Protein AF-A0A6J4X8S9-F1 (afdb_monomer_lite)

Sequence (98 aa):
MPADIIAAQKIFSIF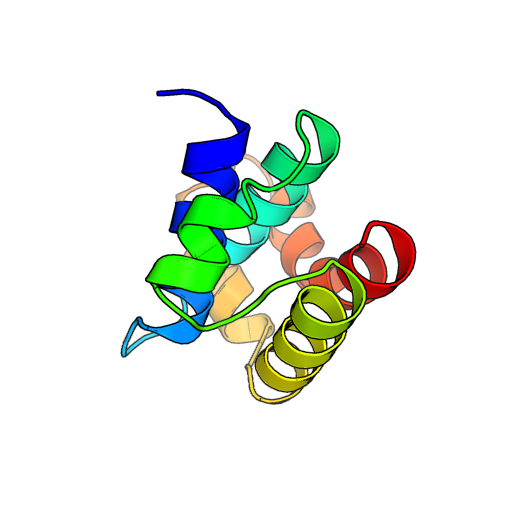NRSRPMGRDFFDVVFLLGKSAVNFDYLDQKMSIRNKKELRDRLLLRSAQLDFSRLAKDLEPFVYSKKEVDRVFMVPEFIQQAI

pLDDT: mean 91.17, std 4.48, range [68.0, 97.06]

Structure (mmCIF, N/CA/C/O backbone):
data_AF-A0A6J4X8S9-F1
#
_entry.id   AF-A0A6J4X8S9-F1
#
loop_
_atom_site.group_PDB
_atom_site.id
_atom_site.type_symbol
_atom_site.label_atom_id
_atom_site.label_alt_id
_atom_site.label_comp_id
_atom_site.label_asym_id
_atom_site.label_entity_id
_atom_site.label_seq_id
_atom_site.pdbx_PDB_ins_code
_atom_site.Cartn_x
_atom_site.Cartn_y
_atom_site.Cartn_z
_atom_site.occupancy
_atom_site.B_iso_or_equiv
_atom_site.auth_seq_id
_atom_site.auth_comp_id
_atom_site.auth_asym_id
_atom_site.auth_atom_id
_atom_site.pdbx_PDB_model_num
ATOM 1 N N . MET A 1 1 ? -17.330 -6.054 -7.599 1.00 68.00 1 MET A N 1
ATOM 2 C CA . MET A 1 1 ? -16.942 -5.818 -6.190 1.00 68.00 1 MET A CA 1
ATOM 3 C C . MET A 1 1 ? -16.747 -4.320 -6.007 1.00 68.00 1 MET A C 1
ATOM 5 O O . MET A 1 1 ? -16.219 -3.711 -6.933 1.00 68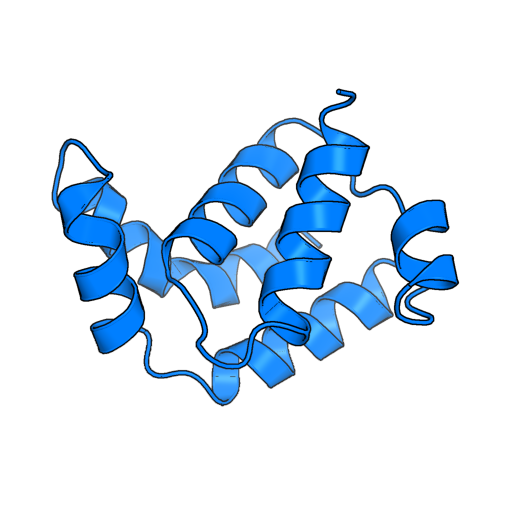.00 1 MET A O 1
ATOM 9 N N . PRO A 1 2 ? -17.197 -3.727 -4.891 1.00 90.44 2 PRO A N 1
ATOM 10 C CA . PRO A 1 2 ? -16.959 -2.318 -4.574 1.00 90.44 2 PRO A CA 1
ATOM 11 C C . PRO A 1 2 ? -15.461 -1.971 -4.582 1.00 90.44 2 PRO A C 1
ATOM 13 O O . PRO A 1 2 ? -14.636 -2.773 -4.138 1.00 90.44 2 PRO A O 1
ATOM 16 N N . ALA A 1 3 ? -15.100 -0.812 -5.139 1.00 90.44 3 ALA A N 1
ATOM 17 C CA . ALA A 1 3 ? -13.701 -0.420 -5.344 1.00 90.44 3 ALA A CA 1
ATOM 18 C C . ALA A 1 3 ? -12.921 -0.272 -4.023 1.00 90.44 3 ALA A C 1
ATOM 20 O O . ALA A 1 3 ? -11.755 -0.660 -3.950 1.00 90.44 3 ALA A O 1
ATOM 21 N N . ASP A 1 4 ? -13.594 0.184 -2.969 1.00 93.31 4 ASP A N 1
ATOM 22 C CA . ASP A 1 4 ? -13.080 0.313 -1.605 1.00 93.31 4 ASP A CA 1
ATOM 23 C C . ASP A 1 4 ? -12.711 -1.040 -0.978 1.00 93.31 4 ASP A C 1
ATOM 25 O O . ASP A 1 4 ? -11.671 -1.170 -0.325 1.00 93.31 4 ASP A O 1
ATOM 29 N N . ILE A 1 5 ? -13.523 -2.074 -1.226 1.00 94.75 5 ILE A N 1
ATOM 30 C CA . ILE A 1 5 ? -13.252 -3.447 -0.779 1.00 94.75 5 ILE A CA 1
ATOM 31 C C . ILE A 1 5 ? -12.088 -4.046 -1.574 1.00 94.75 5 ILE A C 1
ATOM 33 O O . ILE A 1 5 ? -11.220 -4.696 -0.991 1.00 94.75 5 ILE A O 1
ATOM 37 N N . ILE A 1 6 ? -12.019 -3.808 -2.890 1.00 95.31 6 ILE A N 1
ATOM 38 C CA . ILE A 1 6 ? -10.885 -4.268 -3.710 1.00 95.31 6 ILE A CA 1
ATOM 39 C C . ILE A 1 6 ? -9.586 -3.617 -3.213 1.00 95.31 6 ILE A C 1
ATOM 41 O O . ILE A 1 6 ? -8.580 -4.311 -3.056 1.00 95.31 6 ILE A O 1
ATOM 45 N N . ALA A 1 7 ? -9.606 -2.317 -2.904 1.00 94.50 7 ALA A N 1
ATOM 46 C CA . ALA A 1 7 ? -8.453 -1.617 -2.340 1.00 94.50 7 ALA A CA 1
ATOM 47 C C . ALA A 1 7 ? -8.005 -2.265 -1.021 1.00 94.50 7 ALA A C 1
ATOM 49 O O . ALA A 1 7 ? -6.829 -2.599 -0.859 1.00 94.50 7 ALA A O 1
ATOM 50 N N . ALA A 1 8 ? -8.947 -2.539 -0.114 1.00 95.62 8 ALA A N 1
ATOM 51 C CA . ALA A 1 8 ? -8.670 -3.204 1.157 1.00 95.62 8 ALA A CA 1
ATOM 52 C C . ALA A 1 8 ? -8.101 -4.629 0.975 1.00 95.62 8 ALA A C 1
ATOM 54 O O . ALA A 1 8 ? -7.172 -5.026 1.679 1.00 95.62 8 ALA A O 1
ATOM 55 N N . GLN A 1 9 ? -8.580 -5.391 -0.011 1.00 95.62 9 GLN A N 1
ATOM 56 C CA . GLN A 1 9 ? -8.051 -6.721 -0.343 1.00 95.62 9 GLN A CA 1
ATOM 57 C C . GLN A 1 9 ? -6.625 -6.676 -0.914 1.00 95.62 9 GLN A C 1
ATOM 59 O O . GLN A 1 9 ? -5.801 -7.551 -0.615 1.00 95.62 9 GLN A O 1
ATOM 64 N N . LYS A 1 10 ? -6.307 -5.662 -1.726 1.00 95.12 10 LYS A N 1
ATOM 65 C CA . LYS A 1 10 ? -4.950 -5.448 -2.251 1.00 95.12 10 LYS A CA 1
ATOM 66 C C . LYS A 1 10 ? -3.987 -5.063 -1.134 1.00 95.12 10 LYS A C 1
ATOM 68 O O . LYS A 1 10 ? -2.926 -5.671 -1.023 1.00 95.12 10 LYS A O 1
ATOM 73 N N . ILE A 1 11 ? -4.405 -4.166 -0.240 1.00 95.31 11 ILE A N 1
ATOM 74 C CA . ILE A 1 11 ? -3.666 -3.830 0.984 1.00 95.31 11 ILE A CA 1
ATOM 75 C C . ILE A 1 11 ? -3.423 -5.090 1.820 1.00 95.31 11 ILE A C 1
ATOM 77 O O . ILE A 1 11 ? -2.284 -5.387 2.165 1.00 95.31 11 ILE A O 1
ATOM 81 N N . PHE A 1 12 ? -4.457 -5.893 2.075 1.00 96.38 12 PHE A N 1
ATOM 82 C CA . PHE A 1 12 ? -4.311 -7.159 2.796 1.00 96.38 12 PHE A CA 1
ATOM 83 C C . PHE A 1 12 ? -3.269 -8.086 2.150 1.00 96.38 12 PHE A C 1
ATOM 85 O O . PHE A 1 12 ? -2.465 -8.704 2.852 1.00 96.38 12 PHE A O 1
ATOM 92 N N . SER A 1 13 ? -3.240 -8.143 0.816 1.00 95.56 13 SER A N 1
ATOM 93 C CA . SER A 1 13 ? -2.279 -8.951 0.058 1.00 95.56 13 SER A CA 1
ATOM 94 C C . SER A 1 13 ? -0.834 -8.465 0.219 1.00 95.56 13 SER A C 1
ATOM 96 O O . SER A 1 13 ? 0.059 -9.299 0.354 1.00 95.56 13 SER A O 1
ATOM 98 N N . ILE A 1 14 ? -0.598 -7.148 0.275 1.00 94.88 14 ILE A N 1
ATOM 99 C CA . ILE A 1 14 ? 0.739 -6.558 0.495 1.00 94.88 14 ILE A CA 1
ATOM 100 C C . ILE A 1 14 ? 1.371 -7.060 1.804 1.00 94.88 14 ILE A C 1
ATOM 102 O O . ILE A 1 14 ? 2.582 -7.302 1.873 1.00 94.88 14 ILE A O 1
ATOM 106 N N . PHE A 1 15 ? 0.553 -7.237 2.842 1.00 94.69 15 PHE A N 1
ATOM 107 C CA . PHE A 1 15 ? 1.026 -7.661 4.157 1.00 94.69 15 PHE A CA 1
ATOM 108 C C . PHE A 1 15 ? 1.063 -9.179 4.347 1.00 94.69 15 PHE A C 1
ATOM 110 O O . PHE A 1 15 ? 1.960 -9.668 5.026 1.00 94.69 15 PHE A O 1
ATOM 117 N N . ASN A 1 16 ? 0.123 -9.925 3.760 1.00 93.44 16 ASN A N 1
ATOM 118 C CA . ASN A 1 16 ? -0.056 -11.350 4.069 1.00 93.44 16 ASN A CA 1
ATOM 119 C C . ASN A 1 16 ? 0.526 -12.309 3.025 1.00 93.44 16 ASN A C 1
ATOM 121 O O . ASN A 1 16 ? 0.584 -13.515 3.266 1.00 93.44 16 ASN A O 1
ATOM 125 N N . ARG A 1 17 ? 0.963 -11.824 1.857 1.00 91.44 17 ARG A N 1
ATOM 126 C CA . ARG A 1 17 ? 1.645 -12.688 0.886 1.00 91.44 17 ARG A CA 1
ATOM 127 C C . ARG A 1 17 ? 3.065 -13.019 1.343 1.00 91.44 17 ARG A C 1
ATOM 129 O O . ARG A 1 17 ? 3.819 -12.140 1.752 1.00 91.44 17 ARG A O 1
ATOM 136 N N . SER A 1 18 ? 3.453 -14.283 1.160 1.00 87.88 18 SER A N 1
ATOM 137 C CA . SER A 1 18 ? 4.829 -14.758 1.366 1.00 87.88 18 SER A CA 1
ATOM 138 C C . SER A 1 18 ? 5.827 -14.058 0.441 1.00 87.88 18 SER A C 1
ATOM 140 O O . SER A 1 18 ? 6.936 -13.730 0.855 1.00 87.88 18 SER A O 1
ATOM 142 N N . ARG A 1 19 ? 5.414 -13.786 -0.805 1.00 89.50 19 ARG A N 1
ATOM 143 C CA . ARG A 1 19 ? 6.165 -12.993 -1.779 1.00 89.50 19 ARG A CA 1
ATOM 144 C C . ARG A 1 19 ? 5.430 -11.679 -2.084 1.00 89.50 19 ARG A C 1
ATOM 146 O O . ARG A 1 19 ? 4.302 -11.734 -2.578 1.00 89.50 19 ARG A O 1
ATOM 153 N N . PRO A 1 20 ? 6.063 -10.516 -1.862 1.00 90.50 20 PRO A N 1
ATOM 154 C CA . PRO A 1 20 ? 5.509 -9.227 -2.259 1.00 90.50 20 PRO A CA 1
ATOM 155 C C . PRO A 1 20 ? 5.497 -9.107 -3.791 1.00 90.50 20 PRO A C 1
ATOM 157 O O . PRO A 1 20 ? 6.418 -9.579 -4.458 1.00 90.50 20 PRO A O 1
ATOM 160 N N . MET A 1 21 ? 4.450 -8.497 -4.351 1.00 91.94 21 MET A N 1
ATOM 161 C CA . MET A 1 21 ? 4.292 -8.315 -5.798 1.00 91.94 21 MET A CA 1
ATOM 162 C C . MET 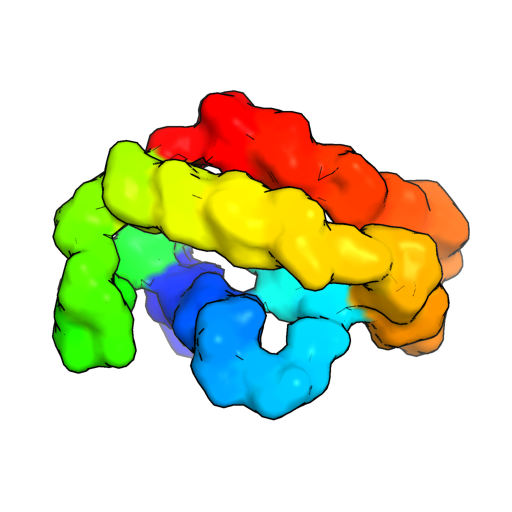A 1 21 ? 4.081 -6.838 -6.127 1.00 91.94 21 MET A C 1
ATOM 164 O O . MET A 1 21 ? 3.202 -6.203 -5.547 1.00 91.94 21 MET A O 1
ATOM 168 N N . GLY A 1 22 ? 4.833 -6.302 -7.095 1.00 90.69 22 GLY A N 1
ATOM 169 C CA . GLY A 1 22 ? 4.750 -4.882 -7.466 1.00 90.69 22 GLY A CA 1
ATOM 170 C C . GLY A 1 22 ? 3.359 -4.447 -7.926 1.00 90.69 22 GLY A C 1
ATOM 171 O O . GLY A 1 22 ? 2.908 -3.356 -7.585 1.00 90.69 22 GLY A O 1
ATOM 172 N N . ARG A 1 23 ? 2.621 -5.344 -8.594 1.00 91.88 23 ARG A N 1
ATOM 173 C CA . ARG A 1 23 ? 1.227 -5.104 -9.003 1.00 91.88 23 ARG A CA 1
ATOM 174 C C . ARG A 1 23 ? 0.287 -4.774 -7.848 1.00 91.88 23 ARG A C 1
ATOM 176 O O . ARG A 1 23 ? -0.625 -3.986 -8.039 1.00 91.88 23 ARG A O 1
ATOM 183 N N . ASP A 1 24 ? 0.499 -5.341 -6.656 1.00 93.44 24 ASP A N 1
ATOM 184 C CA . ASP A 1 24 ? -0.401 -5.068 -5.534 1.00 93.44 24 ASP A CA 1
ATOM 185 C C . ASP A 1 24 ? -0.254 -3.605 -5.086 1.00 93.44 24 ASP A C 1
ATOM 187 O O . ASP A 1 24 ? -1.252 -2.943 -4.821 1.00 93.44 24 ASP A O 1
ATOM 191 N N . PHE A 1 25 ? 0.973 -3.076 -5.080 1.00 92.06 25 PHE A N 1
ATOM 192 C CA . PHE A 1 25 ? 1.248 -1.669 -4.777 1.00 92.06 25 PHE A CA 1
ATOM 193 C C . PHE A 1 25 ? 0.711 -0.732 -5.860 1.00 92.06 25 PHE A C 1
ATOM 195 O O . PHE A 1 25 ? 0.073 0.271 -5.542 1.00 92.06 25 PHE A O 1
ATOM 202 N N . PHE A 1 26 ? 0.919 -1.086 -7.130 1.00 91.38 26 PHE A N 1
ATOM 203 C CA . PHE A 1 26 ? 0.378 -0.332 -8.258 1.00 91.38 26 PHE A CA 1
ATOM 204 C C . PHE A 1 26 ? -1.155 -0.241 -8.196 1.00 91.38 26 PHE A C 1
ATOM 206 O O . PHE A 1 26 ? -1.719 0.850 -8.293 1.00 91.38 26 PHE A O 1
ATOM 213 N N . ASP A 1 27 ? -1.826 -1.370 -7.951 1.00 91.38 27 ASP A N 1
ATOM 214 C CA . ASP A 1 27 ? -3.281 -1.435 -7.828 1.00 91.38 27 ASP A CA 1
ATOM 215 C C . ASP A 1 27 ? -3.790 -0.610 -6.640 1.00 91.38 27 ASP A C 1
ATOM 217 O O . ASP A 1 27 ? -4.804 0.072 -6.768 1.00 91.38 27 ASP A O 1
ATOM 221 N N . VAL A 1 28 ? -3.098 -0.631 -5.492 1.00 92.50 28 VAL A N 1
ATOM 222 C CA . VAL A 1 28 ? -3.477 0.190 -4.330 1.00 92.50 28 VAL A CA 1
ATOM 223 C C . VAL A 1 28 ? -3.423 1.674 -4.671 1.00 92.50 28 VAL A C 1
ATOM 225 O O . VAL A 1 28 ? -4.412 2.365 -4.449 1.00 92.50 28 VAL A O 1
ATOM 228 N N . VAL A 1 29 ? -2.327 2.166 -5.254 1.00 89.88 29 VAL A N 1
ATOM 229 C CA . VAL A 1 29 ? -2.216 3.582 -5.654 1.00 89.88 29 VAL A CA 1
ATOM 230 C C . VAL A 1 29 ? -3.333 3.963 -6.626 1.00 89.88 29 VAL A C 1
ATOM 232 O O . VAL A 1 29 ? -4.002 4.982 -6.452 1.00 89.88 29 VAL A O 1
ATOM 235 N N . PHE A 1 30 ? -3.589 3.112 -7.620 1.00 89.12 30 PHE A N 1
ATOM 236 C CA . PHE A 1 30 ? -4.643 3.341 -8.602 1.00 89.12 30 PHE A CA 1
ATOM 237 C C . PHE A 1 30 ? -6.048 3.372 -7.982 1.00 89.12 30 PHE A C 1
ATOM 239 O O . PHE A 1 30 ? -6.859 4.230 -8.334 1.00 89.12 30 PHE A O 1
ATOM 246 N N . LEU A 1 31 ? -6.349 2.450 -7.066 1.00 91.69 31 LEU A N 1
ATOM 247 C CA . LEU A 1 31 ? -7.655 2.358 -6.411 1.00 91.69 31 LEU A CA 1
ATOM 248 C C . LEU A 1 31 ? -7.869 3.485 -5.399 1.00 91.69 31 LEU A C 1
ATOM 250 O O . LEU A 1 31 ? -8.971 4.020 -5.328 1.00 91.69 31 LEU A O 1
ATOM 254 N N . LEU A 1 32 ? -6.827 3.901 -4.677 1.00 88.81 32 LEU A N 1
ATOM 255 C CA . LEU A 1 32 ? -6.888 5.036 -3.749 1.00 88.81 32 LEU A CA 1
ATOM 256 C C . LEU A 1 32 ? -7.169 6.364 -4.458 1.00 88.81 32 LEU A C 1
ATOM 258 O O . LEU A 1 32 ? -7.843 7.224 -3.901 1.00 88.81 32 LEU A O 1
ATOM 262 N N . GLY A 1 33 ? -6.727 6.514 -5.710 1.00 86.50 33 GLY A N 1
ATOM 263 C CA . GLY A 1 33 ? -7.105 7.655 -6.549 1.00 86.50 33 GLY A CA 1
ATOM 264 C C . GLY A 1 33 ? -8.581 7.666 -6.973 1.00 86.50 33 GLY A C 1
ATOM 265 O O . GLY A 1 33 ? -9.049 8.670 -7.505 1.00 86.50 33 GLY A O 1
ATOM 266 N N . LYS A 1 34 ? -9.321 6.567 -6.768 1.00 86.88 34 LYS A N 1
ATOM 267 C CA . LYS A 1 34 ? -10.717 6.397 -7.212 1.00 86.88 34 LYS A CA 1
ATOM 268 C C . LYS A 1 34 ? -11.713 6.185 -6.075 1.00 86.88 34 LYS A C 1
ATOM 270 O O . LYS A 1 34 ? -12.890 6.488 -6.243 1.00 86.88 34 LYS A O 1
ATOM 275 N N . SER A 1 35 ? -11.274 5.633 -4.950 1.00 89.44 35 SER A N 1
ATOM 276 C CA . SER A 1 35 ? -12.132 5.289 -3.817 1.00 89.44 35 SER A CA 1
ATOM 277 C C . SER A 1 35 ? -11.360 5.302 -2.502 1.00 89.44 35 SER A C 1
ATOM 279 O O . SER A 1 35 ? -10.167 5.006 -2.470 1.00 89.44 35 SER A O 1
ATOM 281 N N . ALA A 1 36 ? -12.065 5.564 -1.402 1.00 89.62 36 ALA A N 1
ATOM 282 C CA . ALA A 1 36 ? -11.529 5.360 -0.060 1.00 89.62 36 ALA A CA 1
ATOM 283 C C . ALA A 1 36 ? -11.300 3.866 0.240 1.00 89.62 36 ALA A C 1
ATOM 285 O O . ALA A 1 36 ? -11.826 2.995 -0.446 1.00 89.62 36 ALA A O 1
ATOM 286 N N . VAL A 1 37 ? -10.527 3.568 1.285 1.00 93.44 37 VAL A N 1
ATOM 287 C CA . VAL A 1 37 ? -10.309 2.193 1.763 1.00 93.44 37 VAL A CA 1
ATOM 288 C C . VAL A 1 37 ? -11.437 1.769 2.689 1.00 93.44 37 VAL A C 1
ATOM 290 O O . VAL A 1 37 ? -11.829 2.527 3.577 1.00 93.44 37 VAL A O 1
ATOM 293 N N . ASN A 1 38 ? -11.900 0.531 2.532 1.00 95.81 38 ASN A N 1
ATOM 294 C CA . ASN A 1 38 ? -12.833 -0.080 3.466 1.00 95.81 38 ASN A CA 1
ATOM 295 C C . ASN A 1 38 ? -12.119 -0.491 4.773 1.00 95.81 38 ASN A C 1
ATOM 297 O O . ASN A 1 38 ? -11.404 -1.497 4.810 1.00 95.81 38 ASN A O 1
ATOM 301 N N . PHE A 1 39 ? -12.286 0.300 5.837 1.00 95.50 39 PHE A N 1
ATOM 302 C CA . PHE A 1 39 ? -11.655 0.030 7.135 1.00 95.50 39 PHE A CA 1
ATOM 303 C C . PHE A 1 39 ? -12.329 -1.093 7.922 1.00 95.50 39 PHE A C 1
ATOM 305 O O . PHE A 1 39 ? -11.630 -1.770 8.664 1.00 95.50 39 PHE A O 1
ATOM 312 N N . ASP A 1 40 ? -13.616 -1.372 7.707 1.00 96.50 40 ASP A N 1
ATOM 313 C CA . ASP A 1 40 ? -14.288 -2.505 8.358 1.00 96.50 40 ASP A CA 1
ATOM 314 C C . ASP A 1 40 ? -13.636 -3.833 7.942 1.00 96.50 40 ASP A C 1
ATOM 316 O O . ASP A 1 40 ? -13.334 -4.691 8.774 1.00 96.50 40 ASP A O 1
ATOM 320 N N . TYR A 1 41 ? -13.318 -3.971 6.649 1.00 96.25 41 TYR A N 1
ATOM 321 C CA . TYR A 1 41 ? -12.569 -5.113 6.131 1.00 96.25 41 TYR A CA 1
ATOM 322 C C . TYR A 1 41 ? -11.160 -5.194 6.735 1.00 96.25 41 TYR A C 1
ATOM 324 O O . TYR A 1 41 ? -10.701 -6.273 7.121 1.00 96.25 41 TYR A O 1
ATOM 332 N N . LEU A 1 42 ? -10.448 -4.065 6.802 1.00 96.56 42 LEU A N 1
ATOM 333 C CA . LEU A 1 42 ? -9.082 -4.037 7.323 1.00 96.56 42 LEU A CA 1
ATOM 334 C C . LEU A 1 42 ? -9.011 -4.277 8.835 1.00 96.56 42 LEU A C 1
ATOM 336 O O . LEU A 1 42 ? -8.091 -4.963 9.280 1.00 96.56 42 LEU A O 1
ATOM 340 N N . ASP A 1 43 ? -9.961 -3.781 9.623 1.00 97.06 43 ASP A N 1
ATOM 341 C CA . ASP A 1 43 ? -10.029 -4.058 11.058 1.00 97.06 43 ASP A CA 1
ATOM 342 C C . ASP A 1 43 ? -10.291 -5.548 11.286 1.00 97.06 43 ASP A C 1
ATOM 344 O O . ASP A 1 43 ? -9.528 -6.210 11.986 1.00 97.06 43 ASP A O 1
ATOM 348 N N . GLN A 1 44 ? -11.262 -6.128 10.572 1.00 97.00 44 GLN A N 1
ATOM 349 C CA . GLN A 1 44 ? -11.576 -7.552 10.692 1.00 97.00 44 GLN A CA 1
ATOM 350 C C . GLN A 1 44 ? -10.395 -8.466 10.318 1.00 97.00 44 GLN A C 1
ATOM 352 O O . GLN A 1 44 ? -10.230 -9.538 10.903 1.00 97.00 44 GLN A O 1
ATOM 357 N N . LYS A 1 45 ? -9.594 -8.096 9.311 1.00 96.56 45 LYS A N 1
ATOM 358 C CA . LYS A 1 45 ? -8.516 -8.954 8.786 1.00 96.56 45 LYS A CA 1
ATOM 359 C C . LYS A 1 45 ? -7.140 -8.670 9.370 1.00 96.56 45 LYS A C 1
ATOM 361 O O . LYS A 1 45 ? -6.276 -9.542 9.304 1.00 96.56 45 LYS A O 1
ATOM 366 N N . MET A 1 46 ? -6.903 -7.458 9.858 1.00 95.50 46 MET A N 1
ATOM 367 C CA . MET A 1 46 ? -5.565 -6.974 10.200 1.00 95.50 46 MET A CA 1
ATOM 368 C C . MET A 1 46 ? -5.517 -6.071 11.434 1.00 95.50 46 MET A C 1
ATOM 370 O O . MET A 1 46 ? -4.429 -5.601 11.793 1.00 95.50 46 MET A O 1
ATOM 374 N N . SER A 1 47 ? -6.665 -5.786 12.050 1.00 96.25 47 SER A N 1
ATOM 375 C CA . SER A 1 47 ? -6.790 -4.826 13.146 1.00 96.25 47 SER A CA 1
ATOM 376 C C . SER A 1 47 ? -6.189 -3.463 12.782 1.00 96.25 47 SER A C 1
ATOM 378 O O . SER A 1 47 ? -5.373 -2.918 13.529 1.00 96.25 47 SER A O 1
ATOM 380 N N . ILE A 1 48 ? -6.496 -2.968 11.576 1.00 96.31 48 ILE A N 1
ATOM 381 C CA . ILE A 1 48 ? -6.157 -1.612 11.119 1.00 96.31 48 ILE A CA 1
ATOM 382 C C . ILE A 1 48 ? -7.452 -0.807 11.087 1.00 96.31 48 ILE A C 1
ATOM 384 O O . ILE A 1 48 ? -8.321 -1.075 10.260 1.00 96.31 48 ILE A O 1
ATOM 388 N N . ARG A 1 49 ? -7.564 0.188 11.967 1.00 94.62 49 ARG A N 1
ATOM 389 C CA . ARG A 1 49 ? -8.838 0.874 12.246 1.00 94.62 49 ARG A CA 1
ATOM 390 C C . ARG A 1 49 ? -8.954 2.255 11.630 1.00 94.62 49 ARG A C 1
ATOM 392 O O . ARG A 1 49 ? -10.043 2.814 11.559 1.00 94.62 49 ARG A O 1
ATOM 399 N N . ASN A 1 50 ? -7.834 2.846 11.237 1.00 94.06 50 ASN A N 1
ATOM 400 C CA . ASN A 1 50 ? -7.808 4.214 10.742 1.00 94.06 50 ASN A CA 1
ATOM 401 C C . ASN A 1 50 ? -6.675 4.443 9.738 1.00 94.06 50 ASN A C 1
ATOM 403 O O . ASN A 1 50 ? -5.735 3.654 9.610 1.00 94.06 50 ASN A O 1
ATOM 407 N N . LYS A 1 51 ? -6.776 5.567 9.022 1.00 93.12 51 LYS A N 1
ATOM 408 C CA . LYS A 1 51 ? -5.815 5.976 7.991 1.00 93.12 51 LYS A CA 1
ATOM 409 C C . LYS A 1 51 ? -4.391 6.114 8.520 1.00 93.12 51 LYS A C 1
ATOM 411 O O . LYS A 1 51 ? -3.467 5.664 7.854 1.00 93.12 51 LYS A O 1
ATOM 416 N N . LYS A 1 52 ? -4.215 6.659 9.728 1.00 93.44 52 LYS A N 1
ATOM 417 C CA . LYS A 1 52 ? -2.889 6.834 10.335 1.00 93.44 52 LYS A CA 1
ATOM 418 C C . LYS A 1 52 ? -2.190 5.485 10.530 1.00 93.44 52 LYS A C 1
ATOM 420 O O . LYS A 1 52 ? -1.071 5.310 10.066 1.00 93.44 52 LYS A O 1
ATOM 425 N N . GLU A 1 53 ? -2.874 4.515 11.136 1.00 95.38 53 GLU A N 1
ATOM 426 C CA . GLU A 1 53 ? -2.356 3.152 11.305 1.00 95.38 53 GLU A CA 1
ATOM 427 C C . GLU A 1 53 ? -2.035 2.482 9.969 1.00 95.38 53 GLU A C 1
ATOM 429 O O . GLU A 1 53 ? -0.992 1.839 9.832 1.00 95.38 53 GLU A O 1
ATOM 434 N N . LEU A 1 54 ? -2.921 2.634 8.979 1.00 95.31 54 LEU A N 1
ATOM 435 C CA . LEU A 1 54 ? -2.712 2.082 7.645 1.00 95.31 54 LEU A CA 1
ATOM 436 C C . LEU A 1 54 ? -1.450 2.660 6.998 1.00 95.31 54 LEU A C 1
ATOM 438 O O . LEU A 1 54 ? -0.607 1.901 6.520 1.00 95.31 54 LEU A O 1
ATOM 442 N N . ARG A 1 55 ? -1.317 3.989 7.006 1.00 94.06 55 ARG A N 1
ATOM 443 C CA . ARG A 1 55 ? -0.171 4.703 6.445 1.00 94.06 55 ARG A CA 1
ATOM 444 C C . ARG A 1 55 ? 1.125 4.255 7.102 1.00 94.06 55 ARG A C 1
ATOM 446 O O . ARG A 1 55 ? 2.050 3.850 6.406 1.00 94.06 55 ARG A O 1
ATOM 453 N N . ASP A 1 56 ? 1.177 4.279 8.429 1.00 94.75 56 ASP A N 1
ATOM 454 C CA . ASP A 1 56 ? 2.401 3.987 9.171 1.00 94.75 56 ASP A CA 1
ATOM 455 C C . ASP A 1 56 ? 2.847 2.528 8.934 1.00 94.75 56 ASP A C 1
ATOM 457 O O . ASP A 1 56 ? 4.026 2.265 8.686 1.00 94.75 56 ASP A O 1
ATOM 461 N N . ARG A 1 57 ? 1.905 1.568 8.894 1.00 95.12 57 ARG A N 1
ATOM 462 C CA . ARG A 1 57 ? 2.215 0.166 8.556 1.00 95.12 57 ARG A CA 1
ATOM 463 C C . ARG A 1 57 ? 2.653 -0.010 7.104 1.00 95.12 57 ARG A C 1
ATOM 465 O O . ARG A 1 57 ? 3.561 -0.798 6.841 1.00 95.12 57 ARG A O 1
ATOM 472 N N . LEU A 1 58 ? 2.018 0.683 6.161 1.00 94.06 58 LEU A N 1
ATOM 473 C CA . LEU A 1 58 ? 2.377 0.604 4.746 1.00 94.06 58 LEU A CA 1
ATOM 474 C C . LEU A 1 58 ? 3.766 1.190 4.477 1.00 94.06 58 LEU A C 1
ATOM 476 O O . LEU A 1 58 ? 4.529 0.593 3.718 1.00 94.06 58 LEU A O 1
ATOM 480 N N . LEU A 1 59 ? 4.116 2.307 5.117 1.00 93.56 59 LEU A N 1
ATOM 481 C CA . LEU A 1 59 ? 5.453 2.898 5.034 1.00 93.56 59 LEU A CA 1
ATOM 482 C C . LEU A 1 59 ? 6.504 1.960 5.630 1.00 93.56 59 LEU A C 1
ATOM 484 O O . LEU A 1 59 ? 7.507 1.676 4.978 1.00 93.56 59 LEU A O 1
ATOM 488 N N . LEU A 1 60 ? 6.239 1.399 6.816 1.00 94.38 60 LEU A N 1
ATOM 489 C CA . LEU A 1 60 ? 7.136 0.424 7.441 1.00 94.38 60 LEU A CA 1
ATOM 490 C C . LEU A 1 60 ? 7.341 -0.807 6.552 1.00 94.38 60 LEU A C 1
ATOM 492 O O . LEU A 1 60 ? 8.466 -1.273 6.385 1.00 94.38 60 LEU A O 1
ATOM 496 N N . ARG A 1 61 ? 6.261 -1.327 5.959 1.00 93.69 61 ARG A N 1
ATOM 497 C CA . ARG A 1 61 ? 6.337 -2.461 5.037 1.00 93.69 61 ARG A CA 1
ATOM 498 C C . ARG A 1 61 ? 7.122 -2.101 3.784 1.00 93.69 61 ARG A C 1
ATOM 500 O O . ARG A 1 61 ? 7.966 -2.885 3.377 1.00 93.69 61 ARG A O 1
ATOM 507 N N . SER A 1 62 ? 6.874 -0.930 3.205 1.00 91.69 62 SER A N 1
ATOM 508 C CA . SER A 1 62 ? 7.567 -0.448 2.007 1.00 91.69 62 SER A CA 1
ATOM 509 C C . SER A 1 62 ? 9.072 -0.316 2.243 1.00 91.69 62 SER A C 1
ATOM 511 O O . SER A 1 62 ? 9.856 -0.775 1.421 1.00 91.69 62 SER A O 1
ATOM 513 N N . ALA A 1 63 ? 9.490 0.193 3.404 1.00 91.44 63 ALA A N 1
ATOM 514 C CA . ALA A 1 63 ? 10.903 0.322 3.768 1.00 91.44 63 ALA A CA 1
ATOM 515 C C . ALA A 1 63 ? 11.668 -1.019 3.834 1.00 91.44 63 ALA A C 1
ATOM 517 O O . ALA A 1 63 ? 12.893 -1.029 3.784 1.00 91.44 63 ALA A O 1
ATOM 518 N N . GLN A 1 64 ? 10.966 -2.153 3.940 1.00 91.75 64 GLN A N 1
ATOM 519 C CA . GLN A 1 64 ? 11.561 -3.495 3.988 1.00 91.75 64 GLN A CA 1
ATOM 520 C C . GLN A 1 64 ? 11.647 -4.173 2.610 1.00 91.75 64 GLN A C 1
ATOM 522 O O . GLN A 1 64 ? 12.067 -5.328 2.522 1.00 91.75 64 GLN A O 1
ATOM 527 N N . LEU A 1 65 ? 11.193 -3.514 1.540 1.00 92.62 65 LEU A N 1
ATOM 528 C CA . LEU A 1 65 ? 11.043 -4.118 0.219 1.00 92.62 65 LEU A CA 1
ATOM 529 C C . LEU A 1 65 ? 12.052 -3.574 -0.788 1.00 92.62 65 LEU A C 1
ATOM 531 O O . LEU A 1 65 ? 12.365 -2.389 -0.817 1.00 92.62 65 LEU A O 1
ATOM 535 N N . ASP A 1 66 ? 12.497 -4.455 -1.682 1.00 91.88 66 ASP A N 1
ATOM 536 C CA . ASP A 1 66 ? 13.273 -4.070 -2.857 1.00 91.88 66 ASP A CA 1
ATOM 537 C C . ASP A 1 66 ? 12.327 -3.668 -3.999 1.00 91.88 66 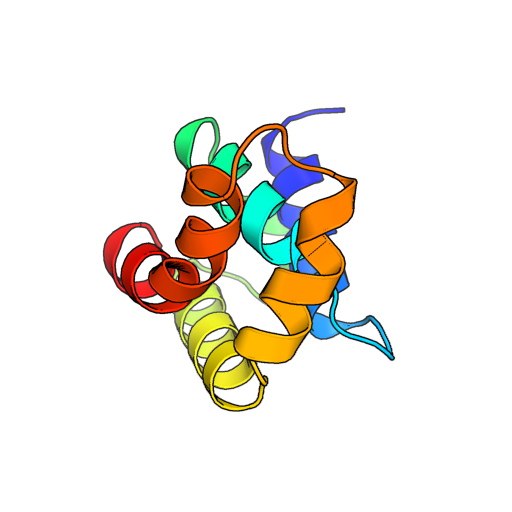ASP A C 1
ATOM 539 O O . ASP A 1 66 ? 11.807 -4.513 -4.737 1.00 91.88 66 ASP A O 1
ATOM 543 N N . PHE A 1 67 ? 12.113 -2.362 -4.153 1.00 89.44 67 PHE A N 1
ATOM 544 C CA . PHE A 1 67 ? 11.279 -1.804 -5.218 1.00 89.44 67 PHE A CA 1
ATOM 545 C C . PHE A 1 67 ? 11.825 -2.075 -6.625 1.00 89.44 67 PHE A C 1
ATOM 547 O O . PHE A 1 67 ? 11.036 -2.165 -7.563 1.00 89.44 67 PHE A O 1
ATOM 554 N N . SER A 1 68 ? 13.130 -2.316 -6.786 1.00 91.25 68 SER A N 1
ATOM 555 C CA . SER A 1 68 ? 13.708 -2.704 -8.081 1.00 91.25 68 SER A CA 1
ATOM 556 C C . SER A 1 68 ? 13.216 -4.085 -8.502 1.00 91.25 68 SER A C 1
ATOM 558 O O . SER A 1 68 ? 12.920 -4.329 -9.673 1.00 91.25 68 SER A O 1
ATOM 560 N N . ARG A 1 69 ? 13.084 -5.004 -7.540 1.00 91.94 69 ARG A N 1
ATOM 561 C CA . ARG A 1 69 ? 12.484 -6.321 -7.774 1.00 91.94 69 ARG A CA 1
ATOM 562 C C . ARG A 1 69 ? 10.981 -6.219 -8.028 1.00 91.94 69 ARG A C 1
ATOM 564 O O . ARG A 1 69 ? 10.477 -6.895 -8.919 1.00 91.94 69 ARG A O 1
ATOM 571 N N . LEU A 1 70 ? 10.275 -5.369 -7.282 1.00 93.00 70 LEU A N 1
ATOM 572 C CA . LEU A 1 70 ? 8.838 -5.149 -7.483 1.00 93.00 70 LEU A CA 1
ATOM 573 C C . LEU A 1 70 ? 8.531 -4.551 -8.861 1.00 93.00 70 LEU A C 1
ATOM 575 O O . LEU A 1 70 ? 7.559 -4.963 -9.489 1.00 93.00 70 LEU A O 1
ATOM 579 N N . ALA A 1 71 ? 9.372 -3.638 -9.346 1.00 91.75 71 ALA A N 1
ATOM 580 C CA . ALA A 1 71 ? 9.289 -3.070 -10.687 1.00 91.75 71 ALA A CA 1
ATOM 581 C C . ALA A 1 71 ? 9.413 -4.154 -11.772 1.00 91.75 71 ALA A C 1
ATOM 583 O O . ALA A 1 71 ? 8.565 -4.235 -12.658 1.00 91.75 71 ALA A O 1
ATOM 584 N N . LYS A 1 72 ? 10.394 -5.059 -11.654 1.00 91.50 72 LYS A N 1
ATOM 585 C CA . LYS A 1 72 ? 10.540 -6.209 -12.570 1.00 91.50 72 LYS A CA 1
ATOM 586 C C . LYS A 1 72 ? 9.327 -7.139 -12.547 1.00 91.50 72 LYS A C 1
ATOM 588 O O . LYS A 1 72 ? 8.912 -7.632 -13.588 1.00 91.50 72 LYS A O 1
ATOM 593 N N . ASP A 1 73 ? 8.744 -7.364 -11.370 1.00 89.31 73 ASP A N 1
ATOM 594 C CA . ASP A 1 73 ? 7.528 -8.173 -11.231 1.00 89.31 73 ASP A CA 1
ATOM 595 C C . ASP A 1 73 ? 6.291 -7.486 -11.845 1.00 89.31 73 ASP A C 1
ATOM 597 O O . ASP A 1 73 ? 5.335 -8.172 -12.203 1.00 89.31 73 ASP A O 1
ATOM 601 N N . LEU A 1 74 ? 6.282 -6.151 -11.955 1.00 91.31 74 LEU A N 1
ATOM 602 C CA . LEU A 1 74 ? 5.200 -5.381 -12.574 1.00 91.31 74 LEU A CA 1
ATOM 603 C C . LEU A 1 74 ? 5.333 -5.284 -14.099 1.00 91.31 74 LEU A C 1
ATOM 605 O O . LEU A 1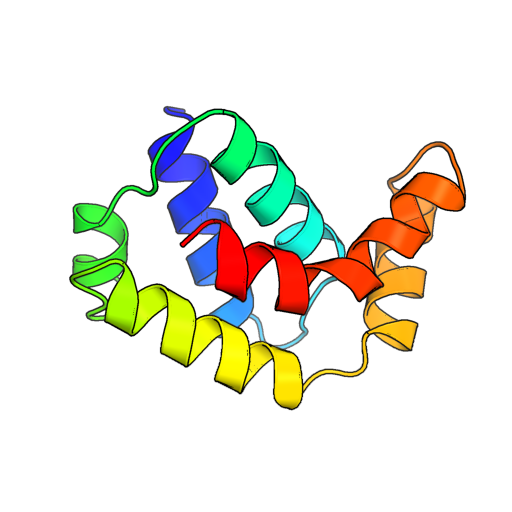 74 ? 4.314 -5.236 -14.781 1.00 91.31 74 LEU A O 1
ATOM 609 N N . GLU A 1 75 ? 6.556 -5.262 -14.628 1.00 90.69 75 GLU A N 1
ATOM 610 C CA . GLU A 1 75 ? 6.856 -5.028 -16.048 1.00 90.69 75 GLU A CA 1
ATOM 611 C C . GLU A 1 75 ? 5.989 -5.838 -17.037 1.00 90.69 75 GLU A C 1
ATOM 613 O O . GLU A 1 75 ? 5.478 -5.230 -17.977 1.00 90.69 75 GLU A O 1
ATOM 618 N N . PRO A 1 76 ? 5.696 -7.141 -16.826 1.00 91.31 76 PRO A N 1
ATOM 619 C CA . PRO A 1 76 ? 4.850 -7.912 -17.746 1.00 91.31 76 PRO A CA 1
ATOM 620 C C . PRO A 1 76 ? 3.374 -7.484 -17.782 1.00 91.31 76 PRO A C 1
ATOM 622 O O . PRO A 1 76 ? 2.626 -7.949 -18.639 1.00 91.31 76 PRO A O 1
ATOM 625 N N . PHE A 1 77 ? 2.928 -6.667 -16.825 1.00 88.06 77 PHE A N 1
ATOM 626 C CA . PHE A 1 77 ? 1.523 -6.308 -16.619 1.00 88.06 77 PHE A CA 1
ATOM 627 C C . PHE A 1 77 ? 1.186 -4.870 -17.028 1.00 88.06 77 PHE A C 1
ATOM 629 O O . PHE A 1 77 ? 0.018 -4.490 -16.954 1.00 88.06 77 PHE A O 1
ATOM 636 N N . VAL A 1 78 ? 2.173 -4.067 -17.433 1.00 86.31 78 VAL A N 1
ATOM 637 C CA . VAL A 1 78 ? 1.983 -2.650 -17.776 1.00 86.31 78 VAL A CA 1
ATOM 638 C C . VAL A 1 78 ? 2.441 -2.352 -19.197 1.00 86.31 78 VAL A C 1
ATOM 640 O O . VAL A 1 78 ? 3.328 -3.008 -19.736 1.00 86.31 78 VAL A O 1
ATOM 643 N N . TYR A 1 79 ? 1.829 -1.346 -19.823 1.00 83.69 79 TYR A N 1
ATOM 644 C CA . TYR A 1 79 ? 2.044 -1.065 -21.246 1.00 83.69 79 TYR A CA 1
ATOM 645 C C . TYR A 1 79 ? 3.310 -0.248 -21.507 1.00 83.69 79 TYR A C 1
ATOM 647 O O . TYR A 1 79 ? 3.796 -0.196 -22.637 1.00 83.69 79 TYR A O 1
ATOM 655 N N . SER A 1 80 ? 3.841 0.431 -20.486 1.00 87.56 80 SER A N 1
ATOM 656 C CA . SER A 1 80 ? 5.014 1.289 -20.640 1.00 87.56 80 SER A CA 1
ATOM 657 C C . SER A 1 80 ? 5.938 1.256 -19.428 1.00 87.56 80 SER A C 1
ATOM 659 O O . SER A 1 80 ? 5.495 1.137 -18.287 1.00 87.56 80 SER A O 1
ATOM 661 N N . LYS A 1 81 ? 7.235 1.481 -19.668 1.00 84.44 81 LYS A N 1
ATOM 662 C CA . LYS A 1 81 ? 8.233 1.636 -18.595 1.00 84.44 81 LYS A CA 1
ATOM 663 C C . LYS A 1 81 ? 7.891 2.768 -17.625 1.00 84.44 81 LYS A C 1
ATOM 665 O O . LYS A 1 81 ? 8.097 2.622 -16.432 1.00 84.44 81 LYS A O 1
ATOM 670 N N . LYS A 1 82 ? 7.253 3.838 -18.110 1.00 86.88 82 LYS A N 1
ATOM 671 C CA . LYS A 1 82 ? 6.770 4.931 -17.252 1.00 86.88 82 LYS A CA 1
ATOM 672 C C . LYS A 1 82 ? 5.768 4.454 -16.198 1.00 86.88 82 LYS A C 1
ATOM 674 O O . LYS A 1 82 ? 5.706 5.036 -15.123 1.00 86.88 82 LYS A O 1
ATOM 679 N N . GLU A 1 83 ? 4.960 3.438 -16.502 1.00 85.38 83 GLU A N 1
ATOM 680 C CA . GLU A 1 83 ? 4.040 2.839 -15.528 1.00 85.38 83 GLU A CA 1
ATOM 681 C C . GLU A 1 83 ? 4.770 1.930 -14.541 1.00 85.38 83 GLU A C 1
ATOM 683 O O . GLU A 1 83 ? 4.409 1.920 -13.366 1.00 85.38 83 GLU A O 1
ATOM 688 N N . VAL A 1 84 ? 5.828 1.242 -14.986 1.00 87.25 84 VAL A N 1
ATOM 689 C CA . VAL A 1 84 ? 6.724 0.483 -14.100 1.00 87.25 84 VAL A CA 1
ATOM 690 C C . VAL A 1 84 ? 7.368 1.413 -13.073 1.00 87.25 84 VAL A C 1
ATOM 692 O O . VAL A 1 84 ? 7.345 1.123 -11.878 1.00 87.25 84 VAL A O 1
ATOM 695 N N . ASP A 1 85 ? 7.864 2.568 -13.520 1.00 86.88 85 ASP A N 1
ATOM 696 C CA . ASP A 1 85 ? 8.582 3.520 -12.670 1.00 86.88 85 ASP A CA 1
ATOM 697 C C . ASP A 1 85 ? 7.706 4.108 -11.551 1.00 86.88 85 ASP A C 1
ATOM 699 O O . ASP A 1 85 ? 8.213 4.532 -10.512 1.00 86.88 85 ASP A O 1
ATOM 703 N N . ARG A 1 86 ? 6.373 4.080 -11.701 1.00 86.06 86 ARG A N 1
ATOM 704 C CA . ARG A 1 86 ? 5.443 4.533 -10.651 1.00 86.06 86 ARG A CA 1
ATOM 705 C C . ARG A 1 86 ? 5.540 3.710 -9.375 1.00 86.06 86 ARG A C 1
ATOM 707 O O . ARG A 1 86 ? 5.203 4.225 -8.315 1.00 86.06 86 ARG A O 1
ATOM 714 N N . VAL A 1 87 ? 6.010 2.464 -9.454 1.00 87.88 87 VAL A N 1
ATOM 715 C CA . VAL A 1 87 ? 6.227 1.615 -8.274 1.00 87.88 87 VAL A CA 1
ATOM 716 C C . VAL A 1 87 ? 7.228 2.250 -7.312 1.00 87.88 87 VAL A C 1
ATOM 718 O O . VAL A 1 87 ? 7.042 2.143 -6.104 1.00 87.88 87 VAL A O 1
ATOM 721 N N . PHE A 1 88 ? 8.222 2.984 -7.817 1.00 87.75 88 PHE A N 1
ATOM 722 C CA . PHE A 1 88 ? 9.186 3.688 -6.970 1.00 87.75 88 PHE A CA 1
ATOM 723 C C . PHE A 1 88 ? 8.587 4.890 -6.235 1.00 87.75 88 PHE A C 1
ATOM 725 O O . PHE A 1 88 ? 9.125 5.269 -5.208 1.00 87.75 88 PHE A O 1
ATOM 732 N N . MET A 1 89 ? 7.475 5.450 -6.726 1.00 87.75 89 MET A N 1
ATOM 733 C CA . MET A 1 89 ? 6.799 6.617 -6.136 1.00 87.75 89 MET A CA 1
ATOM 734 C C . MET A 1 89 ? 5.735 6.236 -5.096 1.00 87.75 89 MET A C 1
ATOM 736 O O . MET A 1 89 ? 5.025 7.089 -4.560 1.00 87.75 89 MET A O 1
ATOM 740 N N . VAL A 1 90 ? 5.539 4.935 -4.865 1.00 87.56 90 VAL A N 1
ATOM 741 C CA . VAL A 1 90 ? 4.504 4.430 -3.961 1.00 87.56 90 VAL A CA 1
ATOM 742 C C . VAL A 1 90 ? 4.712 4.900 -2.515 1.00 87.56 90 VAL A C 1
ATOM 744 O O . VAL A 1 90 ? 3.720 5.304 -1.905 1.00 87.56 90 VAL A O 1
ATOM 747 N N . PRO A 1 91 ? 5.934 4.894 -1.942 1.00 86.62 91 PRO A N 1
ATOM 748 C CA . PRO A 1 91 ? 6.149 5.398 -0.587 1.00 86.62 91 PRO A CA 1
ATOM 749 C C . PRO A 1 91 ? 5.725 6.863 -0.426 1.00 86.62 91 PRO A C 1
ATOM 751 O O . PRO A 1 91 ? 4.993 7.191 0.509 1.00 86.62 91 PRO A O 1
ATOM 754 N N . GLU A 1 92 ? 6.112 7.728 -1.366 1.00 88.25 92 GLU A N 1
ATOM 755 C CA . GLU A 1 92 ? 5.752 9.147 -1.361 1.00 88.25 92 GLU A CA 1
ATOM 756 C C . GLU A 1 92 ? 4.242 9.336 -1.513 1.00 88.25 92 GLU A C 1
ATOM 758 O O . GLU A 1 92 ? 3.636 10.136 -0.799 1.00 88.25 92 GLU A O 1
ATOM 763 N N . PHE A 1 93 ? 3.610 8.562 -2.400 1.00 88.50 93 PHE A N 1
ATOM 764 C CA . PHE A 1 93 ? 2.161 8.597 -2.568 1.00 88.50 93 PHE A CA 1
ATOM 765 C C . PHE A 1 93 ? 1.434 8.213 -1.277 1.00 88.50 93 PHE A C 1
ATOM 767 O O . PHE A 1 93 ? 0.505 8.902 -0.868 1.00 88.50 93 PHE A O 1
ATOM 774 N N . ILE A 1 94 ? 1.862 7.140 -0.606 1.00 87.75 94 ILE A N 1
ATOM 775 C CA . ILE A 1 94 ? 1.258 6.678 0.652 1.00 87.75 94 ILE A CA 1
ATOM 776 C C . ILE A 1 94 ? 1.375 7.749 1.736 1.00 87.75 94 ILE A C 1
ATOM 778 O O . ILE A 1 94 ? 0.442 7.931 2.513 1.00 87.75 94 ILE A O 1
ATOM 782 N N . GLN A 1 95 ? 2.487 8.483 1.772 1.00 88.19 95 GLN A N 1
ATOM 783 C CA . GLN A 1 95 ? 2.691 9.564 2.732 1.00 88.19 95 GLN A CA 1
ATOM 784 C C . GLN A 1 95 ? 1.750 10.760 2.507 1.00 88.19 95 GLN A C 1
ATOM 786 O O . GLN A 1 95 ? 1.393 11.432 3.474 1.00 88.19 95 GLN A O 1
ATOM 791 N N . GLN A 1 96 ? 1.365 11.032 1.257 1.00 85.06 96 GLN A N 1
ATOM 792 C CA . GLN A 1 96 ? 0.531 12.182 0.886 1.00 85.06 96 GLN A CA 1
ATOM 793 C C . GLN A 1 96 ? -0.969 11.861 0.815 1.00 85.06 96 GLN A C 1
ATOM 795 O O . GLN A 1 96 ? -1.793 12.712 1.140 1.00 85.06 96 GLN A O 1
ATOM 800 N N . ALA A 1 97 ? -1.328 10.663 0.349 1.00 78.94 97 ALA A N 1
ATOM 801 C CA . ALA A 1 97 ? -2.701 10.301 -0.007 1.00 78.94 97 ALA 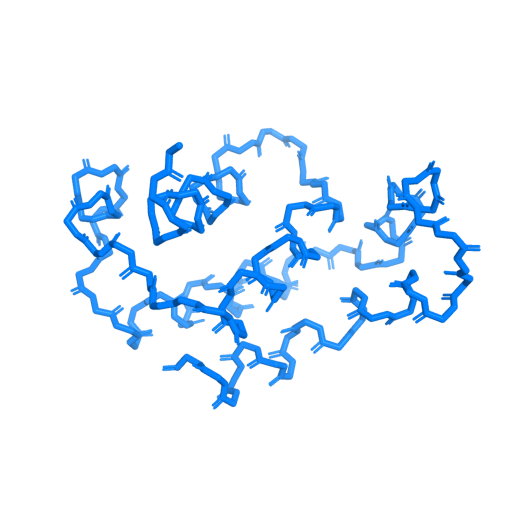A CA 1
ATOM 802 C C . ALA A 1 97 ? -3.474 9.572 1.106 1.00 78.94 97 ALA A C 1
ATOM 804 O O . ALA A 1 97 ? -4.703 9.478 1.027 1.00 78.94 97 ALA A O 1
ATOM 805 N N . ILE A 1 98 ? -2.780 9.043 2.121 1.00 78.69 98 ILE A N 1
ATOM 806 C CA . ILE A 1 98 ? -3.374 8.348 3.278 1.00 78.69 98 ILE A CA 1
ATOM 807 C C . ILE A 1 98 ? -3.162 9.180 4.541 1.00 78.69 98 ILE A C 1
ATOM 809 O O . ILE A 1 98 ? -4.159 9.349 5.282 1.00 78.69 98 ILE A O 1
#

Secondary structure (DSSP, 8-state):
--HHHHHHHHHHHHHH-SS--HHHHHHHHHHHTTS---HHHHHHHH---SHHHHHHHHHHHHHTS-HHHHHHHHGGG-SSHHHHHGGGGHHHHHHHH-

Radius of gyration: 12.68 Å; chains: 1; bounding box: 31×27×34 Å

Foldseek 3Di:
DDLQAVLLVLLLCCPPDPDHALVSLLSNLVSLVPDHHDQVSCCVRPNQRDLVSSLVVVLVSLVVDDLVVNLVRCVVPDDDSVSSCVSVCSNVSSVPSD